Protein AF-A0A1I4E031-F1 (afdb_monomer_lite)

Foldseek 3Di:
DDDDPDDPPDPDDDPLPVLLVLLLVLLVVLLVLLVVLVVQCVVCVVVVNVVSVVVSLVSLQVSLVSLVVSLVSLVVSLVVLVVLLVVQPDPVLNVLLVVLSVLSVVLSVLSNVLSVLSNCVSVCSVVCSPPVVCVVVSVVSSVSSVCSSVVSSVSSVSSSVSSVVSVVVVVVVVVD

Radius of gyration: 21.66 Å; chains: 1; bounding box: 50×44×71 Å

pLDDT: mean 75.37, std 11.76, range [40.78, 87.25]

Structure (mmCIF, N/CA/C/O backbone):
data_AF-A0A1I4E031-F1
#
_entry.id   AF-A0A1I4E031-F1
#
loop_
_atom_site.group_PDB
_atom_site.id
_atom_site.type_symbol
_atom_site.label_atom_id
_atom_site.label_alt_id
_atom_site.label_comp_id
_atom_site.label_asym_id
_atom_site.label_entity_id
_atom_site.label_seq_id
_atom_site.pdbx_PDB_ins_code
_atom_site.Cartn_x
_atom_site.Cartn_y
_atom_site.Cartn_z
_atom_site.occupancy
_atom_site.B_iso_or_equiv
_atom_site.auth_seq_id
_atom_site.auth_comp_id
_atom_site.auth_asym_id
_atom_site.auth_atom_id
_atom_site.pdbx_PDB_model_num
ATOM 1 N N . MET A 1 1 ? -9.133 31.282 46.024 1.00 43.38 1 MET A N 1
ATOM 2 C CA . MET A 1 1 ? -9.337 30.867 44.621 1.00 43.38 1 MET A CA 1
ATOM 3 C C . MET A 1 1 ? -8.136 30.038 44.217 1.00 43.38 1 MET A C 1
ATOM 5 O O . MET A 1 1 ? -7.091 30.595 43.919 1.00 43.38 1 MET A O 1
ATOM 9 N N . THR A 1 2 ? -8.243 28.721 44.337 1.00 43.00 2 THR A N 1
ATOM 10 C CA . THR A 1 2 ? -7.213 27.786 43.881 1.00 43.00 2 THR A CA 1
ATOM 11 C C . THR A 1 2 ? -7.369 27.574 42.372 1.00 43.00 2 THR A C 1
ATOM 13 O O . THR A 1 2 ? -8.500 27.399 41.908 1.00 43.00 2 THR A O 1
ATOM 16 N N . PRO A 1 3 ? -6.280 27.638 41.589 1.00 48.22 3 PRO A N 1
ATOM 17 C CA . PRO A 1 3 ? -6.323 27.311 40.172 1.00 48.22 3 PRO A CA 1
ATOM 18 C C . PRO A 1 3 ? -6.730 25.844 40.015 1.00 48.22 3 PRO A C 1
ATOM 20 O O . PRO A 1 3 ? -6.225 24.960 40.702 1.00 48.22 3 PRO A O 1
ATOM 23 N N . ARG A 1 4 ? -7.718 25.616 39.153 1.00 50.03 4 ARG A N 1
ATOM 24 C CA . ARG A 1 4 ? -8.258 24.299 38.829 1.00 50.03 4 ARG A CA 1
ATOM 25 C C . ARG A 1 4 ? -7.220 23.574 37.975 1.00 50.03 4 ARG A C 1
ATOM 27 O O . ARG A 1 4 ? -6.926 24.041 36.876 1.00 50.03 4 ARG A O 1
ATOM 34 N N . ASP A 1 5 ? -6.673 22.477 38.490 1.00 45.97 5 ASP A N 1
ATOM 35 C CA . ASP A 1 5 ? -5.803 21.585 37.724 1.00 45.97 5 ASP A CA 1
ATOM 36 C C . ASP A 1 5 ? -6.490 21.158 36.414 1.00 45.97 5 ASP A C 1
ATOM 38 O O . ASP A 1 5 ? -7.692 20.850 36.416 1.00 45.97 5 ASP A O 1
ATOM 42 N N . PRO A 1 6 ? -5.765 21.135 35.282 1.00 49.66 6 PRO A N 1
ATOM 43 C CA . PRO A 1 6 ? -6.278 20.572 34.048 1.00 49.66 6 PRO A CA 1
ATOM 44 C C . PRO A 1 6 ? -6.501 19.069 34.242 1.00 49.66 6 PRO A C 1
ATOM 46 O O . PRO A 1 6 ? -5.617 18.324 34.656 1.00 49.66 6 PRO A O 1
ATOM 49 N N . ASN A 1 7 ? -7.726 18.647 33.954 1.00 44.84 7 ASN A N 1
ATOM 50 C CA . ASN A 1 7 ? -8.212 17.277 34.030 1.00 44.84 7 ASN A CA 1
ATOM 51 C C . ASN A 1 7 ? -7.221 16.288 33.356 1.00 44.84 7 ASN A C 1
ATOM 53 O O . ASN A 1 7 ? -7.043 16.370 32.140 1.00 44.84 7 ASN A O 1
ATOM 57 N N . PRO A 1 8 ? -6.599 15.334 34.077 1.00 42.81 8 PRO A N 1
ATOM 58 C CA . PRO A 1 8 ? -5.597 14.415 33.517 1.00 42.81 8 PRO A CA 1
ATOM 59 C C . PRO A 1 8 ? -6.197 13.262 32.680 1.00 42.81 8 PRO A C 1
ATOM 61 O O . PRO A 1 8 ? -5.515 12.282 32.392 1.00 42.81 8 PRO A O 1
ATOM 64 N N . GLY A 1 9 ? -7.477 13.345 32.301 1.00 40.78 9 GLY A N 1
ATOM 65 C CA . GLY A 1 9 ? -8.246 12.225 31.743 1.00 40.78 9 GLY A CA 1
ATOM 66 C C . GLY A 1 9 ? -8.438 12.201 30.224 1.00 40.78 9 GLY A C 1
ATOM 67 O O . GLY A 1 9 ? -8.886 11.184 29.699 1.00 40.78 9 GLY A O 1
ATOM 68 N N . THR A 1 10 ? -8.120 13.263 29.482 1.00 45.84 10 THR A N 1
ATOM 69 C CA . THR A 1 10 ? -8.279 13.242 28.019 1.00 45.84 10 THR A CA 1
ATOM 70 C C . THR A 1 10 ? -7.000 12.732 27.375 1.00 45.84 10 THR A C 1
ATOM 72 O O . THR A 1 10 ? -6.118 13.509 27.007 1.00 45.84 10 THR A O 1
ATOM 75 N N . THR A 1 11 ? -6.890 11.409 27.239 1.00 52.00 11 THR A N 1
ATOM 76 C CA . THR A 1 11 ? -6.006 10.853 26.207 1.00 52.00 11 THR A CA 1
ATOM 77 C C . THR A 1 11 ? -6.397 11.511 24.879 1.00 52.00 11 THR A C 1
ATOM 79 O O . THR A 1 11 ? -7.593 11.585 24.596 1.00 52.00 11 THR A O 1
ATOM 82 N N . PRO A 1 12 ? -5.450 12.076 24.107 1.00 54.84 12 PRO A N 1
ATOM 83 C CA . PRO A 1 12 ? -5.795 12.741 22.859 1.00 54.84 12 PRO A CA 1
ATOM 84 C C . PRO A 1 12 ? -6.553 11.750 21.976 1.00 54.84 12 PRO A C 1
ATOM 86 O O . PRO A 1 12 ? -6.061 10.644 21.732 1.00 54.84 12 PRO A O 1
ATOM 89 N N . ASP A 1 13 ? -7.761 12.133 21.558 1.00 68.94 13 ASP A N 1
ATOM 90 C CA . ASP A 1 13 ? -8.588 11.326 20.668 1.00 68.94 13 ASP A CA 1
ATOM 91 C C . ASP A 1 13 ? -7.765 11.020 19.414 1.00 68.94 13 ASP A C 1
ATOM 93 O O . ASP A 1 13 ? -7.338 11.916 18.682 1.00 68.94 13 ASP A O 1
ATOM 97 N N . PHE A 1 14 ? -7.443 9.744 19.216 1.00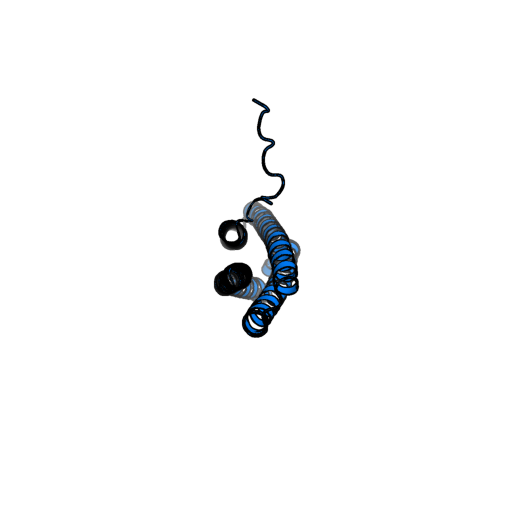 76.06 14 PHE A N 1
ATOM 98 C CA . PHE A 1 14 ? -6.621 9.321 18.094 1.00 76.06 14 PHE A CA 1
ATOM 99 C C . PHE A 1 14 ? -7.422 9.508 16.802 1.00 76.06 14 PHE A C 1
ATOM 101 O O . PHE A 1 14 ? -8.461 8.872 16.622 1.00 76.06 14 PHE A O 1
ATOM 108 N N . ASP A 1 15 ? -6.942 10.352 15.885 1.00 84.44 15 ASP A N 1
ATOM 109 C CA . ASP A 1 15 ? -7.614 10.576 14.602 1.00 84.44 15 ASP A CA 1
ATOM 110 C C . ASP A 1 15 ? -7.376 9.393 13.647 1.00 84.44 15 ASP A C 1
ATOM 112 O O . ASP A 1 15 ? -6.430 9.335 12.847 1.00 84.44 15 ASP A O 1
ATOM 116 N N . TRP A 1 16 ? -8.275 8.415 13.748 1.00 81.56 16 TRP A N 1
ATOM 117 C CA . TRP A 1 16 ? -8.321 7.223 12.905 1.00 81.56 16 TRP A CA 1
ATOM 118 C C . TRP A 1 16 ? -8.458 7.561 11.418 1.00 81.56 16 TRP A C 1
ATOM 120 O O . TRP A 1 16 ? -7.886 6.872 10.570 1.00 81.56 16 TRP A O 1
ATOM 130 N N . SER A 1 17 ? -9.197 8.625 11.098 1.00 83.81 17 SER A N 1
ATOM 131 C CA . SER A 1 17 ? -9.489 9.018 9.722 1.00 83.81 17 SER A CA 1
ATOM 132 C C . SER A 1 17 ? -8.265 9.633 9.045 1.00 83.81 17 SER A C 1
ATOM 134 O O . SER A 1 17 ? -7.925 9.248 7.923 1.00 83.81 17 SER A O 1
ATOM 136 N N . ALA A 1 18 ? -7.548 10.515 9.747 1.00 84.75 18 ALA A N 1
ATOM 137 C CA . ALA A 1 18 ? -6.295 11.084 9.271 1.00 84.75 18 ALA A CA 1
ATOM 138 C C . ALA A 1 18 ? -5.226 10.000 9.107 1.00 84.75 18 ALA A C 1
ATOM 140 O O . ALA A 1 18 ? -4.543 9.959 8.085 1.00 84.75 18 ALA A O 1
ATOM 141 N N . SER A 1 19 ? -5.140 9.066 10.058 1.00 83.69 19 SER A N 1
ATOM 142 C CA . SER A 1 19 ? -4.182 7.957 10.004 1.00 83.69 19 SER A CA 1
ATOM 143 C C . SER A 1 19 ? -4.428 7.032 8.805 1.00 83.69 19 SER A C 1
ATOM 145 O O . SER A 1 19 ? -3.485 6.675 8.098 1.00 83.69 19 SER A O 1
ATOM 147 N N . ALA A 1 20 ? -5.689 6.693 8.513 1.00 82.44 20 ALA A N 1
ATOM 148 C CA . ALA A 1 20 ? -6.041 5.912 7.326 1.00 82.44 20 ALA A CA 1
ATOM 149 C C . ALA A 1 20 ? -5.703 6.659 6.025 1.00 82.44 20 ALA A C 1
ATOM 151 O O . ALA A 1 20 ? -5.109 6.071 5.123 1.00 82.44 20 ALA A O 1
ATOM 152 N N . ARG A 1 21 ? -5.988 7.968 5.945 1.00 84.75 21 ARG A N 1
ATOM 153 C CA . ARG A 1 21 ? -5.630 8.802 4.781 1.00 84.75 21 ARG A CA 1
ATOM 154 C C . ARG A 1 21 ? -4.122 8.908 4.573 1.00 84.75 21 ARG A C 1
ATOM 156 O O . ARG A 1 21 ? -3.675 8.910 3.431 1.00 84.75 21 ARG A O 1
ATOM 163 N N . MET A 1 22 ? -3.331 8.977 5.645 1.00 83.62 22 MET A N 1
ATOM 164 C CA . MET A 1 22 ? -1.867 8.975 5.545 1.00 83.62 22 MET A CA 1
ATOM 165 C C . MET A 1 22 ? -1.340 7.658 4.964 1.00 83.62 22 MET A C 1
ATOM 167 O O . MET A 1 22 ? -0.440 7.683 4.125 1.00 83.62 22 MET A O 1
ATOM 171 N N . VAL A 1 23 ? -1.914 6.517 5.364 1.00 82.62 23 VAL A N 1
ATOM 172 C CA . VAL A 1 23 ? -1.581 5.207 4.780 1.00 82.62 23 VAL A CA 1
ATOM 173 C C . VAL A 1 23 ? -2.001 5.151 3.309 1.00 82.62 23 VAL A C 1
ATOM 175 O O . VAL A 1 23 ? -1.173 4.814 2.466 1.00 82.62 23 VAL A O 1
ATOM 178 N N . GLU A 1 24 ? -3.244 5.531 2.984 1.00 85.19 24 GLU A N 1
ATOM 179 C CA . GLU A 1 24 ? -3.757 5.578 1.603 1.00 85.19 24 GLU A CA 1
ATOM 180 C C . GLU A 1 24 ? -2.867 6.455 0.705 1.00 85.19 24 GLU A C 1
ATOM 182 O O . GLU A 1 24 ? -2.435 6.016 -0.360 1.00 85.19 24 GLU A O 1
ATOM 187 N N . GLY A 1 25 ? -2.532 7.665 1.161 1.00 83.50 25 GLY A N 1
ATOM 188 C CA . GLY A 1 25 ? -1.666 8.594 0.437 1.00 83.50 25 GLY A CA 1
ATOM 189 C C . GLY A 1 25 ? -0.245 8.063 0.253 1.00 83.50 25 GLY A C 1
ATOM 190 O O . GLY A 1 25 ? 0.328 8.222 -0.820 1.00 83.50 25 GLY A O 1
ATOM 191 N N . GLY A 1 26 ? 0.309 7.380 1.260 1.00 82.31 26 GLY A N 1
ATOM 192 C CA . GLY A 1 26 ? 1.624 6.744 1.170 1.00 82.31 26 GLY A CA 1
ATOM 193 C C . GLY A 1 26 ? 1.672 5.614 0.140 1.00 82.31 26 GLY A C 1
ATOM 194 O O . GLY A 1 26 ? 2.590 5.576 -0.679 1.00 82.31 26 GLY A O 1
ATOM 195 N N . VAL A 1 27 ? 0.665 4.732 0.137 1.00 82.19 27 VAL A N 1
ATOM 196 C CA . VAL A 1 27 ? 0.559 3.633 -0.841 1.00 82.19 27 VAL A CA 1
ATOM 197 C C . VAL A 1 27 ? 0.338 4.179 -2.256 1.00 82.19 27 VAL A C 1
ATOM 199 O O . VAL A 1 27 ? 0.961 3.705 -3.204 1.00 82.19 27 VAL A O 1
ATOM 202 N N . LEU A 1 28 ? -0.495 5.213 -2.412 1.00 87.19 28 LEU A N 1
ATOM 203 C CA . LEU A 1 28 ? -0.746 5.843 -3.709 1.00 87.19 28 LEU A CA 1
ATOM 204 C C . LEU A 1 28 ? 0.492 6.573 -4.247 1.00 87.19 28 LEU A C 1
ATOM 206 O O . LEU A 1 28 ? 0.807 6.446 -5.429 1.00 87.19 28 LEU A O 1
ATOM 210 N N . ALA A 1 29 ? 1.227 7.282 -3.387 1.00 85.00 29 ALA A N 1
ATOM 211 C CA . ALA A 1 29 ? 2.490 7.914 -3.756 1.00 85.00 29 ALA A CA 1
ATOM 212 C C . ALA A 1 29 ? 3.537 6.872 -4.176 1.00 85.00 29 ALA A C 1
ATOM 214 O O . ALA A 1 29 ? 4.169 7.034 -5.216 1.00 85.00 29 ALA A O 1
ATOM 215 N N . GLY A 1 30 ? 3.681 5.777 -3.420 1.00 82.12 30 GLY A N 1
ATOM 216 C CA . GLY A 1 30 ? 4.572 4.670 -3.782 1.00 82.12 30 GLY A CA 1
ATOM 217 C C . GLY A 1 30 ? 4.222 4.066 -5.144 1.00 82.12 30 GLY A C 1
ATOM 218 O O . GLY A 1 30 ? 5.093 3.912 -5.998 1.00 82.12 30 GLY A O 1
ATOM 219 N N . PHE A 1 31 ? 2.935 3.811 -5.391 1.00 84.69 31 PHE A N 1
ATOM 220 C CA . PHE A 1 31 ? 2.454 3.301 -6.675 1.00 84.69 31 PHE A CA 1
ATOM 221 C C . PHE A 1 31 ? 2.697 4.275 -7.840 1.00 84.69 31 PHE A C 1
ATOM 223 O O . PHE A 1 31 ? 3.149 3.859 -8.906 1.00 84.69 31 PHE A O 1
ATOM 230 N N . ALA A 1 32 ? 2.456 5.574 -7.640 1.00 86.81 32 ALA A N 1
ATOM 231 C CA . ALA A 1 32 ? 2.707 6.597 -8.654 1.00 86.81 32 ALA A CA 1
ATOM 232 C C . ALA A 1 32 ? 4.199 6.706 -9.009 1.00 86.81 32 ALA A C 1
ATOM 234 O O . ALA A 1 32 ? 4.550 6.789 -10.187 1.00 86.81 32 ALA A O 1
ATOM 235 N N . VAL A 1 33 ? 5.083 6.650 -8.007 1.00 87.25 33 VAL A N 1
ATOM 236 C CA . VAL A 1 33 ? 6.538 6.645 -8.224 1.00 87.25 33 VAL A CA 1
ATOM 237 C C . VAL A 1 33 ? 6.973 5.377 -8.961 1.00 87.25 33 VAL A C 1
ATOM 239 O O . VAL A 1 33 ? 7.808 5.467 -9.858 1.00 87.25 33 VAL A O 1
ATO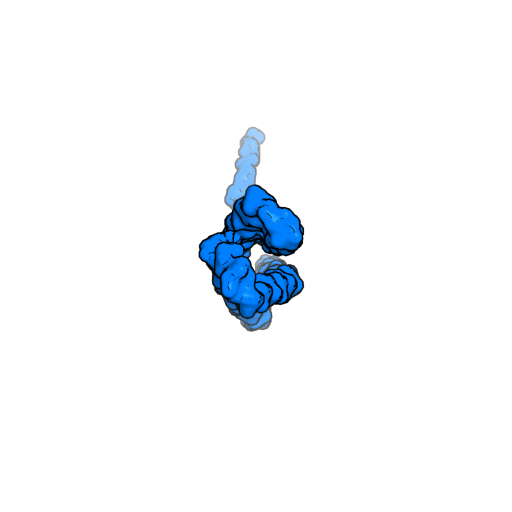M 242 N N . LEU A 1 34 ? 6.385 4.214 -8.657 1.00 83.44 34 LEU A N 1
ATOM 243 C CA . LEU A 1 34 ? 6.677 2.979 -9.391 1.00 83.44 34 LEU A CA 1
ATOM 244 C C . LEU A 1 34 ? 6.255 3.075 -10.863 1.00 83.44 34 LEU A C 1
ATOM 246 O O . LEU A 1 34 ? 7.030 2.705 -11.743 1.00 83.44 34 LEU A O 1
ATOM 250 N N . LEU A 1 35 ? 5.050 3.583 -11.141 1.00 85.62 35 LEU A N 1
ATOM 251 C CA . LEU A 1 35 ? 4.578 3.805 -12.511 1.00 85.62 35 LEU A CA 1
ATOM 252 C C . LEU A 1 35 ? 5.532 4.714 -13.289 1.00 85.62 35 LEU A C 1
ATOM 254 O O . LEU A 1 35 ? 5.897 4.399 -14.422 1.00 85.62 35 LEU A O 1
ATOM 258 N N . LEU A 1 36 ? 5.971 5.810 -12.664 1.00 85.62 36 LEU A N 1
ATOM 259 C CA . LEU A 1 36 ? 6.944 6.719 -13.258 1.00 85.62 36 LEU A CA 1
ATOM 260 C C . LEU A 1 36 ? 8.284 6.015 -13.511 1.00 85.62 36 LEU A C 1
ATOM 262 O O . LEU A 1 36 ? 8.826 6.125 -14.606 1.00 85.62 36 LEU A O 1
ATOM 266 N N . ALA A 1 37 ? 8.797 5.259 -12.538 1.00 82.94 37 ALA A N 1
ATOM 267 C CA . ALA A 1 37 ? 10.043 4.511 -12.675 1.00 82.94 37 ALA A CA 1
ATOM 268 C C . ALA A 1 37 ? 9.985 3.517 -13.846 1.00 82.94 37 ALA A C 1
ATOM 270 O O . ALA A 1 37 ? 10.904 3.472 -14.658 1.00 82.94 37 ALA A O 1
ATOM 271 N N . ILE A 1 38 ? 8.884 2.778 -13.993 1.00 81.00 38 ILE A N 1
ATOM 272 C CA . ILE A 1 38 ? 8.698 1.830 -15.100 1.00 81.00 38 ILE A CA 1
ATOM 273 C C . ILE A 1 38 ? 8.609 2.561 -16.446 1.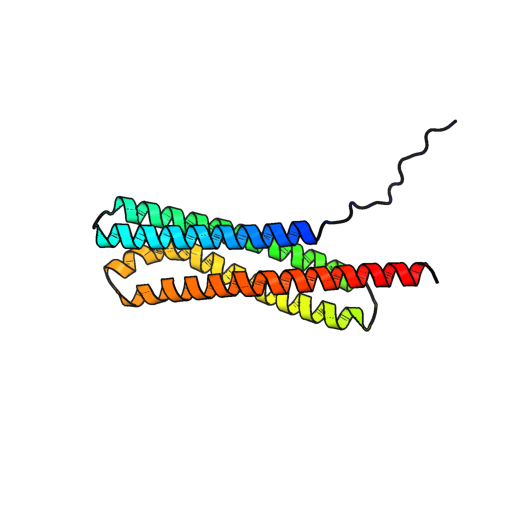00 81.00 38 ILE A C 1
ATOM 275 O O . ILE A 1 38 ? 9.249 2.138 -17.406 1.00 81.00 38 ILE A O 1
ATOM 279 N N . ALA A 1 39 ? 7.880 3.678 -16.529 1.00 83.88 39 ALA A N 1
ATOM 280 C CA . ALA A 1 39 ? 7.810 4.477 -17.754 1.00 83.88 39 ALA A CA 1
ATOM 281 C C . ALA A 1 39 ? 9.197 4.993 -18.177 1.00 83.88 39 ALA A C 1
ATOM 283 O O . ALA A 1 39 ? 9.574 4.895 -19.346 1.00 83.88 39 ALA A O 1
ATOM 284 N N . VAL A 1 40 ? 9.987 5.477 -17.213 1.00 83.31 40 VAL A N 1
ATOM 285 C CA . VAL A 1 40 ? 11.372 5.914 -17.431 1.00 83.31 40 VAL A CA 1
ATOM 286 C C . VAL A 1 40 ? 12.252 4.742 -17.879 1.00 83.31 40 VAL A C 1
ATOM 288 O O . VAL A 1 40 ? 13.033 4.901 -18.813 1.00 83.31 40 VAL A O 1
ATOM 291 N N . ALA A 1 41 ? 12.092 3.554 -17.291 1.00 77.31 41 ALA A N 1
ATOM 292 C CA . ALA A 1 41 ? 12.825 2.354 -17.698 1.00 77.31 41 ALA A CA 1
ATOM 293 C C . ALA A 1 41 ? 12.550 1.971 -19.160 1.00 77.31 41 ALA A C 1
ATOM 295 O O . ALA A 1 41 ? 13.485 1.729 -19.919 1.00 77.31 41 ALA A O 1
ATOM 296 N N . VAL A 1 42 ? 11.278 1.971 -19.578 1.00 79.44 42 VAL A N 1
ATOM 297 C CA . VAL A 1 42 ? 10.870 1.670 -20.962 1.00 79.44 42 VAL A CA 1
ATOM 298 C C . VAL A 1 42 ? 11.465 2.682 -21.942 1.00 79.44 42 VAL A C 1
ATOM 300 O O . VAL A 1 42 ? 11.977 2.287 -22.992 1.00 79.44 42 VAL A O 1
ATOM 303 N N . LEU A 1 43 ? 11.454 3.973 -21.594 1.00 81.56 43 LEU A N 1
ATOM 304 C CA . LEU A 1 43 ? 12.088 5.022 -22.398 1.00 81.56 43 LEU A CA 1
ATOM 305 C C . LEU A 1 43 ? 13.609 4.836 -22.483 1.00 81.56 43 LEU A C 1
ATOM 307 O O . LEU A 1 43 ? 14.178 4.954 -23.567 1.00 81.56 43 LEU A O 1
ATOM 311 N N . GLY A 1 44 ? 14.263 4.505 -21.366 1.00 78.31 44 GLY A N 1
ATOM 312 C CA . GLY A 1 44 ? 15.703 4.246 -21.311 1.00 78.31 44 GLY A CA 1
ATOM 313 C C . GLY A 1 44 ? 16.125 3.048 -22.161 1.00 78.31 44 GLY A C 1
ATOM 314 O O . GLY A 1 44 ? 17.094 3.147 -22.911 1.00 78.31 44 GLY A O 1
ATOM 315 N N . ILE A 1 45 ? 15.361 1.953 -22.108 1.00 76.44 45 ILE A N 1
ATOM 316 C CA . ILE A 1 45 ? 15.592 0.750 -22.921 1.00 76.44 45 ILE A CA 1
ATOM 317 C C . ILE A 1 45 ? 15.368 1.055 -24.408 1.00 76.44 45 ILE A C 1
ATOM 319 O O . ILE A 1 45 ? 16.225 0.738 -25.230 1.00 76.44 45 ILE A O 1
ATOM 323 N N . SER A 1 46 ? 14.267 1.731 -24.757 1.00 78.88 46 SER A N 1
ATOM 324 C CA . SER A 1 46 ? 13.941 2.077 -26.152 1.00 78.88 46 SER A CA 1
ATOM 325 C C . SER A 1 46 ? 14.957 3.043 -26.773 1.00 78.88 46 SER A C 1
ATOM 327 O O . SER A 1 46 ? 15.227 2.977 -27.967 1.00 78.88 46 SER A O 1
ATOM 329 N N . GLY A 1 47 ? 15.528 3.937 -25.960 1.00 79.12 47 GLY A N 1
ATOM 330 C CA . GLY A 1 47 ? 16.557 4.893 -26.369 1.00 79.12 47 GLY A CA 1
ATOM 331 C C . GLY A 1 47 ? 17.996 4.405 -26.183 1.00 79.12 47 GLY A C 1
ATOM 332 O O . GLY A 1 47 ? 18.918 5.190 -26.398 1.00 79.12 47 GLY A O 1
ATOM 333 N N . THR A 1 48 ? 18.222 3.155 -25.755 1.00 75.00 48 THR A N 1
ATOM 334 C CA . THR A 1 48 ? 19.553 2.589 -25.425 1.00 75.00 48 THR A CA 1
ATOM 335 C C . THR A 1 48 ? 20.385 3.438 -24.447 1.00 75.00 48 THR A C 1
ATOM 337 O O . THR A 1 48 ? 21.614 3.397 -24.449 1.00 75.00 48 THR A O 1
ATOM 340 N N . ASN A 1 49 ? 19.728 4.226 -23.591 1.00 80.94 49 ASN A N 1
ATOM 341 C CA . ASN A 1 49 ? 20.386 5.142 -22.664 1.00 80.94 49 ASN A CA 1
ATOM 342 C C . ASN A 1 49 ? 20.443 4.540 -21.254 1.00 80.94 49 ASN A C 1
ATOM 344 O O . ASN A 1 49 ? 19.467 4.570 -20.500 1.00 80.94 49 ASN A O 1
ATOM 348 N N . LEU A 1 50 ? 21.617 4.023 -20.890 1.00 75.44 50 LEU A N 1
ATOM 349 C CA . LEU A 1 50 ? 21.856 3.343 -19.614 1.00 75.44 50 LEU A CA 1
ATOM 350 C C . LEU A 1 50 ? 21.672 4.256 -18.390 1.00 75.44 50 LEU A C 1
ATOM 352 O O . LEU A 1 50 ? 21.168 3.789 -17.372 1.00 75.44 50 LEU A O 1
ATOM 356 N N . ASN A 1 51 ? 21.968 5.558 -18.496 1.00 81.56 51 ASN A N 1
ATOM 357 C CA . ASN A 1 51 ? 21.782 6.503 -17.384 1.00 81.56 51 ASN A CA 1
ATOM 358 C C . ASN A 1 51 ? 20.299 6.651 -17.006 1.00 81.56 51 ASN A C 1
ATOM 360 O O . ASN A 1 51 ? 19.955 6.823 -15.838 1.00 81.56 51 ASN A O 1
ATOM 364 N N . VAL A 1 52 ? 19.402 6.561 -17.992 1.00 79.56 52 VAL A N 1
ATOM 365 C CA . VAL A 1 52 ? 17.948 6.628 -17.774 1.00 79.56 52 VAL A CA 1
ATOM 366 C C . VAL A 1 52 ? 17.444 5.345 -17.108 1.00 79.56 52 VAL A C 1
ATOM 368 O O . VAL A 1 52 ? 16.604 5.396 -16.208 1.00 79.56 52 VAL A O 1
ATOM 371 N N . VAL A 1 53 ? 18.002 4.193 -17.488 1.00 77.38 53 VAL A N 1
ATOM 372 C CA . VAL A 1 53 ? 17.718 2.913 -16.822 1.00 77.38 53 VAL A CA 1
ATOM 373 C C . VAL A 1 53 ? 18.221 2.939 -15.375 1.00 77.38 53 VAL A C 1
ATOM 375 O O . VAL A 1 53 ? 17.514 2.505 -14.469 1.00 77.38 53 VAL A O 1
ATOM 378 N N . GLU A 1 54 ? 19.389 3.516 -15.107 1.00 80.31 54 GLU A N 1
ATOM 379 C CA . GLU A 1 54 ? 19.891 3.665 -13.740 1.00 80.31 54 GLU A CA 1
ATOM 380 C C . GLU A 1 54 ? 19.004 4.591 -12.894 1.00 80.31 54 GLU A C 1
ATOM 382 O O . GLU A 1 54 ? 18.635 4.239 -11.772 1.00 80.31 54 GLU A O 1
ATOM 387 N N . LEU A 1 55 ? 18.548 5.716 -13.457 1.00 82.50 55 LEU A N 1
ATOM 388 C CA . LEU A 1 55 ? 17.578 6.601 -12.804 1.00 82.50 55 LEU A CA 1
ATOM 389 C C . LEU A 1 55 ? 16.275 5.862 -12.451 1.00 82.50 55 LEU A C 1
ATOM 391 O O . LEU A 1 55 ? 15.711 6.058 -11.373 1.00 82.50 55 LEU A O 1
ATOM 395 N N . SER A 1 56 ? 15.813 4.970 -13.330 1.00 81.06 56 SER A N 1
ATOM 396 C CA . SER A 1 56 ? 14.616 4.167 -13.077 1.00 81.06 56 SER A CA 1
ATOM 397 C C . SER A 1 56 ? 14.783 3.175 -11.920 1.00 81.06 56 SER A C 1
ATOM 399 O O . SER A 1 56 ? 13.840 2.986 -11.149 1.00 81.06 56 SER A O 1
ATOM 401 N N . LYS A 1 57 ? 15.987 2.617 -11.713 1.00 82.25 57 LYS A N 1
ATOM 402 C CA . LYS A 1 57 ? 16.291 1.771 -10.546 1.00 82.25 57 LYS A CA 1
ATOM 403 C C . LYS A 1 57 ? 16.158 2.564 -9.249 1.00 82.25 57 LYS A C 1
ATOM 405 O O . LYS A 1 57 ? 15.502 2.103 -8.317 1.00 82.25 57 LYS A O 1
ATOM 410 N N . TRP A 1 58 ? 16.705 3.781 -9.204 1.00 82.94 58 TRP A N 1
ATOM 411 C CA . TRP A 1 58 ? 16.549 4.684 -8.056 1.00 82.94 58 TRP A CA 1
ATOM 412 C C . TRP A 1 58 ? 15.084 5.057 -7.804 1.00 82.94 58 TRP A C 1
ATOM 414 O O . TRP A 1 58 ? 14.636 5.083 -6.653 1.00 82.94 58 TRP A O 1
ATOM 424 N N . GLY A 1 59 ? 14.310 5.272 -8.871 1.00 83.06 59 GLY A N 1
ATOM 425 C CA . GLY A 1 59 ? 12.863 5.465 -8.785 1.00 83.06 59 GLY A CA 1
ATOM 426 C C . GLY A 1 59 ? 12.147 4.265 -8.155 1.00 83.06 59 GLY A C 1
ATOM 427 O O . GLY A 1 59 ? 11.364 4.435 -7.221 1.00 83.06 59 GLY A O 1
ATOM 428 N N . ALA A 1 60 ? 12.465 3.045 -8.594 1.00 82.56 60 ALA A N 1
ATOM 429 C CA . ALA A 1 60 ? 11.891 1.815 -8.048 1.00 82.56 60 ALA A CA 1
ATOM 430 C C . ALA A 1 60 ? 12.271 1.585 -6.571 1.00 82.56 60 ALA A C 1
ATOM 432 O O . ALA A 1 60 ? 11.405 1.234 -5.769 1.00 82.56 60 ALA A O 1
ATOM 433 N N . ILE A 1 61 ? 13.521 1.868 -6.177 1.00 84.19 61 ILE A N 1
ATOM 434 C CA . ILE A 1 61 ? 13.955 1.830 -4.765 1.00 84.19 61 ILE A CA 1
ATOM 435 C C . ILE A 1 61 ? 13.124 2.807 -3.928 1.00 84.19 61 ILE A C 1
ATOM 437 O O . ILE A 1 61 ? 12.622 2.449 -2.861 1.00 84.19 61 ILE A O 1
ATOM 441 N N . THR A 1 62 ? 12.941 4.031 -4.424 1.00 85.69 62 THR A N 1
ATOM 442 C CA . THR A 1 62 ? 12.172 5.073 -3.732 1.00 85.69 62 THR A CA 1
ATOM 443 C C . THR A 1 62 ? 10.706 4.661 -3.560 1.00 85.69 62 THR A C 1
ATOM 445 O O . THR A 1 62 ? 10.141 4.820 -2.476 1.00 85.69 62 THR A O 1
ATOM 448 N N . ALA A 1 63 ? 10.102 4.063 -4.592 1.00 83.69 63 ALA A N 1
ATOM 449 C CA . ALA A 1 63 ? 8.761 3.488 -4.516 1.00 83.69 63 ALA A CA 1
ATOM 450 C C . ALA A 1 63 ? 8.673 2.361 -3.473 1.00 83.69 63 ALA A C 1
ATOM 452 O O . ALA A 1 63 ? 7.765 2.361 -2.640 1.00 83.69 63 ALA A O 1
ATOM 453 N N . GLY A 1 64 ? 9.647 1.444 -3.459 1.00 82.19 64 GLY A N 1
ATOM 454 C CA . GLY A 1 64 ? 9.735 0.372 -2.466 1.00 82.19 64 GLY A CA 1
ATOM 455 C C . GLY A 1 64 ? 9.845 0.902 -1.033 1.00 82.19 64 GLY A C 1
ATOM 456 O O . GLY A 1 64 ? 9.133 0.435 -0.143 1.00 82.19 64 GLY A O 1
ATOM 457 N N . MET A 1 65 ? 10.656 1.939 -0.803 1.00 86.06 65 MET A N 1
ATOM 458 C CA . MET A 1 65 ? 10.772 2.598 0.505 1.00 86.06 65 MET A CA 1
ATOM 459 C C . MET A 1 65 ? 9.458 3.248 0.958 1.00 86.06 65 MET A C 1
ATOM 461 O O . MET A 1 65 ? 9.064 3.099 2.119 1.00 86.06 65 MET A O 1
ATOM 465 N N . LEU A 1 66 ? 8.754 3.936 0.054 1.00 85.06 66 LEU A N 1
ATOM 466 C CA . LEU A 1 66 ? 7.426 4.500 0.325 1.00 85.06 66 LEU A CA 1
ATOM 467 C C . LEU A 1 66 ? 6.424 3.403 0.705 1.00 85.06 66 LEU A C 1
ATOM 469 O O . LEU A 1 66 ? 5.690 3.553 1.685 1.00 85.06 66 LEU A O 1
ATOM 473 N N . GLN A 1 67 ? 6.451 2.275 -0.007 1.00 84.00 67 GLN A N 1
ATOM 474 C CA . GLN A 1 67 ? 5.579 1.133 0.255 1.00 84.00 67 GLN A CA 1
ATOM 475 C C . GLN A 1 67 ? 5.879 0.467 1.607 1.00 84.00 67 GLN A C 1
ATOM 477 O O . GLN A 1 67 ? 4.951 0.112 2.340 1.00 84.00 67 GLN A O 1
ATOM 482 N N . ILE A 1 68 ? 7.155 0.350 1.990 1.00 84.94 68 ILE A N 1
ATOM 483 C CA . ILE A 1 68 ? 7.563 -0.144 3.315 1.00 84.94 68 ILE A CA 1
ATOM 484 C C . ILE A 1 68 ? 7.079 0.807 4.408 1.00 84.94 68 ILE A C 1
ATOM 486 O O . ILE A 1 68 ? 6.455 0.366 5.374 1.00 84.94 68 ILE A O 1
ATOM 490 N N . ARG A 1 69 ? 7.295 2.119 4.250 1.00 86.44 69 ARG A N 1
ATOM 491 C CA . ARG A 1 69 ? 6.816 3.122 5.214 1.00 86.44 69 ARG A CA 1
ATOM 492 C C . ARG A 1 69 ? 5.300 3.034 5.395 1.00 86.44 69 ARG A C 1
ATOM 494 O O . ARG A 1 69 ? 4.818 3.032 6.527 1.00 86.44 69 ARG A O 1
ATOM 501 N N . ALA A 1 70 ? 4.554 2.926 4.299 1.00 81.56 70 ALA A N 1
ATOM 502 C CA . ALA A 1 70 ? 3.107 2.767 4.344 1.00 81.56 70 ALA A CA 1
ATOM 503 C C . ALA A 1 70 ? 2.688 1.450 5.024 1.00 81.56 70 ALA A C 1
ATOM 505 O O . ALA A 1 70 ? 1.753 1.446 5.824 1.00 81.56 70 ALA A O 1
ATOM 506 N N . SER A 1 71 ? 3.418 0.356 4.787 1.00 84.94 71 SER A N 1
ATOM 507 C CA . SER A 1 71 ? 3.180 -0.947 5.428 1.00 84.94 71 SER A CA 1
ATOM 508 C C . SER A 1 71 ? 3.409 -0.900 6.940 1.00 84.94 71 SER A C 1
ATOM 510 O O . SER A 1 71 ? 2.616 -1.457 7.703 1.00 84.94 71 SER A O 1
ATOM 512 N N . VAL A 1 72 ? 4.441 -0.187 7.401 1.00 87.00 72 VAL A N 1
ATOM 513 C CA . VAL A 1 72 ? 4.691 0.047 8.833 1.00 87.00 72 VAL A CA 1
ATOM 514 C C . VAL A 1 72 ? 3.538 0.834 9.458 1.00 87.00 72 VAL A C 1
ATOM 516 O O . VAL A 1 72 ? 2.974 0.394 10.459 1.00 87.00 72 VAL A O 1
ATOM 519 N N . LEU A 1 73 ? 3.124 1.947 8.842 1.00 85.06 73 LEU A N 1
ATOM 520 C CA . LEU A 1 73 ? 1.997 2.754 9.329 1.00 85.06 73 LEU A CA 1
ATOM 521 C C . LEU A 1 73 ? 0.691 1.947 9.377 1.00 85.06 73 LEU A C 1
ATOM 523 O O . LEU A 1 73 ? -0.030 1.993 10.374 1.00 85.06 73 LEU A O 1
ATOM 527 N N . ALA A 1 74 ? 0.421 1.147 8.345 1.00 83.75 74 ALA A N 1
ATOM 528 C CA . ALA A 1 74 ? -0.729 0.253 8.304 1.00 83.75 74 ALA A CA 1
ATOM 529 C C . ALA A 1 74 ? -0.680 -0.812 9.411 1.00 83.75 74 ALA A C 1
ATOM 531 O O . ALA A 1 74 ? -1.699 -1.100 10.037 1.00 83.75 74 ALA A O 1
ATOM 532 N N . THR A 1 75 ? 0.502 -1.371 9.688 1.00 86.75 75 THR A N 1
ATOM 533 C CA . THR A 1 75 ? 0.709 -2.339 10.776 1.00 86.75 75 THR A CA 1
ATOM 534 C C . THR A 1 75 ? 0.391 -1.705 12.129 1.00 86.75 75 THR A C 1
ATOM 536 O O . THR A 1 75 ? -0.352 -2.289 12.919 1.00 86.75 75 THR A O 1
ATOM 539 N N . CYS A 1 76 ? 0.888 -0.488 12.376 1.00 85.62 76 CYS A N 1
ATOM 540 C CA . CYS A 1 76 ? 0.598 0.266 13.595 1.00 85.62 76 CYS A CA 1
ATOM 541 C C . CYS A 1 76 ? -0.903 0.546 13.748 1.00 85.62 76 CYS A C 1
ATOM 543 O O . CYS A 1 76 ? -1.464 0.302 14.815 1.00 85.62 76 CYS A O 1
ATOM 545 N N . LEU A 1 77 ? -1.571 0.987 12.676 1.00 83.69 77 LEU A N 1
ATOM 546 C CA . LEU A 1 77 ? -3.008 1.271 12.675 1.00 83.69 77 LEU A CA 1
ATOM 547 C C . LEU A 1 77 ? -3.829 0.016 12.998 1.00 83.69 77 LEU A C 1
ATOM 549 O O . LEU A 1 77 ? -4.712 0.050 13.853 1.00 83.69 77 LEU A O 1
ATOM 553 N N . VAL A 1 78 ? -3.502 -1.116 12.371 1.00 85.88 78 VAL A N 1
ATOM 554 C CA . VAL A 1 78 ? -4.169 -2.404 12.617 1.00 85.88 78 VAL A CA 1
ATOM 555 C C . VAL A 1 78 ? -3.906 -2.921 14.033 1.00 85.88 78 VAL A C 1
ATOM 557 O O . VAL A 1 78 ? -4.808 -3.484 14.654 1.00 85.88 78 VAL A O 1
ATOM 560 N N . ALA A 1 79 ? -2.700 -2.730 14.571 1.00 85.50 79 ALA A N 1
ATOM 561 C CA . ALA A 1 79 ? -2.374 -3.115 15.941 1.00 85.50 79 ALA A CA 1
ATOM 562 C C . ALA A 1 79 ? -3.155 -2.281 16.970 1.00 85.50 79 ALA A C 1
ATOM 564 O O . ALA A 1 79 ? -3.728 -2.846 17.903 1.00 85.50 79 ALA A O 1
ATOM 565 N N . LEU A 1 80 ? -3.227 -0.960 16.775 1.00 83.94 80 LEU A N 1
ATOM 566 C CA . LEU A 1 80 ? -3.998 -0.050 17.627 1.00 83.94 80 LEU A CA 1
ATOM 567 C C . LEU A 1 80 ? -5.498 -0.354 17.563 1.00 83.94 80 LEU A C 1
ATOM 569 O O . LEU A 1 80 ? -6.137 -0.479 18.607 1.00 83.94 80 LEU A O 1
ATOM 573 N N . ALA A 1 81 ? -6.047 -0.541 16.357 1.00 82.69 81 ALA A N 1
ATOM 574 C CA . ALA A 1 81 ? -7.445 -0.924 16.169 1.00 82.69 81 ALA A CA 1
ATOM 575 C C . ALA A 1 81 ? -7.744 -2.267 16.849 1.00 82.69 81 ALA A C 1
ATOM 577 O O . ALA A 1 81 ? -8.753 -2.411 17.529 1.00 82.69 81 ALA A O 1
ATOM 578 N N . GLY A 1 82 ? -6.834 -3.238 16.726 1.00 82.50 82 GLY A N 1
ATOM 579 C CA . GLY A 1 82 ? -6.969 -4.539 17.373 1.00 82.50 82 GLY A CA 1
ATOM 580 C C . GLY A 1 82 ? -7.027 -4.454 18.897 1.00 82.50 82 GLY A C 1
ATOM 581 O O . GLY A 1 82 ? -7.857 -5.130 19.491 1.00 82.50 82 GLY A O 1
ATOM 582 N N . ARG A 1 83 ? -6.192 -3.616 19.527 1.00 81.75 83 ARG A N 1
ATOM 583 C CA . ARG A 1 83 ? -6.239 -3.396 20.983 1.00 81.75 83 ARG A CA 1
ATOM 584 C C . ARG A 1 83 ? -7.572 -2.779 21.408 1.00 81.75 83 ARG A C 1
ATOM 586 O O . ARG A 1 83 ? -8.251 -3.335 22.257 1.00 81.75 83 ARG A O 1
ATOM 593 N N . ARG A 1 84 ? -8.006 -1.712 20.729 1.00 77.62 84 ARG A N 1
ATOM 594 C CA . ARG A 1 84 ? -9.281 -1.037 21.031 1.00 77.62 84 ARG A CA 1
ATOM 595 C C . ARG A 1 84 ? -10.510 -1.932 20.865 1.00 77.62 84 ARG A C 1
ATOM 597 O O . ARG A 1 84 ? -11.432 -1.837 21.665 1.00 77.62 84 ARG A O 1
ATOM 604 N N . LEU A 1 85 ? -10.527 -2.794 19.849 1.00 75.75 85 LEU A N 1
ATOM 605 C CA . LEU A 1 85 ? -11.621 -3.747 19.628 1.00 75.75 85 LEU A CA 1
ATOM 606 C C . LEU A 1 85 ? -11.637 -4.887 20.664 1.00 75.75 85 LEU A C 1
ATOM 608 O O . LEU A 1 85 ? -12.688 -5.476 20.884 1.00 75.75 85 LEU A O 1
ATOM 612 N N . LEU A 1 86 ? -10.494 -5.220 21.280 1.00 75.25 86 LEU A N 1
ATOM 613 C CA . LEU A 1 86 ? -10.418 -6.212 22.362 1.00 75.25 86 LEU A CA 1
ATOM 614 C C . LEU A 1 86 ? -10.888 -5.637 23.704 1.00 75.25 86 LEU A C 1
ATOM 616 O O . LEU A 1 86 ? -11.497 -6.364 24.482 1.00 75.25 86 LEU A O 1
ATOM 620 N N . ASP A 1 87 ? -10.642 -4.347 23.943 1.00 72.38 87 ASP A N 1
ATOM 621 C CA . ASP A 1 87 ? -11.061 -3.657 25.169 1.00 72.38 87 ASP A CA 1
ATOM 622 C C . ASP A 1 87 ? -12.579 -3.378 25.204 1.00 72.38 87 ASP A C 1
ATOM 624 O O . ASP A 1 87 ? -13.164 -3.234 26.274 1.00 72.38 87 ASP A O 1
ATOM 628 N N . GLY A 1 88 ? -13.241 -3.305 24.042 1.00 62.91 88 GLY A N 1
ATOM 629 C CA . GLY A 1 88 ? -14.688 -3.112 23.931 1.00 62.91 88 GLY A CA 1
ATOM 630 C C . GLY A 1 88 ? -15.455 -4.437 23.847 1.00 62.91 88 GLY A C 1
ATOM 631 O O . GLY A 1 88 ? -15.641 -5.001 22.769 1.00 62.91 88 GLY A O 1
ATOM 632 N N . THR A 1 89 ? -15.966 -4.945 24.963 1.00 55.50 89 THR A N 1
ATOM 633 C CA . THR A 1 89 ? -16.790 -6.166 24.997 1.00 55.50 89 THR A CA 1
ATOM 634 C C . THR A 1 89 ? -18.270 -5.871 24.740 1.00 55.50 89 THR A C 1
ATOM 636 O O . THR A 1 89 ? -19.062 -5.808 25.668 1.00 55.50 89 THR A O 1
ATOM 639 N N . GLY A 1 90 ? -18.652 -5.741 23.465 1.00 57.44 90 GLY A N 1
ATOM 640 C CA . GLY A 1 90 ? -20.051 -5.781 23.012 1.00 57.44 90 GLY A CA 1
ATOM 641 C C . GLY A 1 90 ? -20.245 -6.871 21.950 1.00 57.44 90 GLY A C 1
ATOM 642 O O . GLY A 1 90 ? -19.667 -6.783 20.864 1.00 57.44 90 GLY A O 1
ATOM 643 N N . GLN A 1 91 ? -21.041 -7.910 22.243 1.00 55.53 91 GLN A N 1
ATOM 644 C CA . GLN A 1 91 ? -21.128 -9.162 21.457 1.00 55.53 91 GLN A CA 1
ATOM 645 C C . GLN A 1 91 ? -21.402 -8.959 19.948 1.00 55.53 91 GLN A C 1
ATOM 647 O O . GLN A 1 91 ? -20.873 -9.699 19.117 1.00 55.53 91 GLN A O 1
ATOM 652 N N . GLY A 1 92 ? -22.218 -7.962 19.581 1.00 54.88 92 GLY A N 1
ATOM 653 C CA . GLY A 1 92 ? -22.599 -7.676 18.189 1.00 54.88 92 GLY A CA 1
ATOM 654 C C . GLY A 1 92 ? -21.566 -6.854 17.405 1.00 54.88 92 GLY A C 1
ATOM 655 O O . GLY A 1 92 ? -21.258 -7.180 16.256 1.00 54.88 92 GLY A O 1
ATOM 656 N N . ALA A 1 93 ? -20.976 -5.834 18.036 1.00 57.78 93 ALA A N 1
ATOM 657 C CA . ALA A 1 93 ? -19.925 -5.003 17.438 1.00 57.78 93 ALA A CA 1
ATOM 658 C C . ALA A 1 93 ? -18.609 -5.786 17.258 1.00 57.78 93 ALA A C 1
ATOM 660 O O . ALA A 1 93 ? -17.910 -5.631 16.251 1.00 57.78 93 ALA A O 1
ATOM 661 N N . ALA A 1 94 ? -18.332 -6.726 18.170 1.00 63.44 94 ALA A N 1
ATOM 662 C CA . ALA A 1 94 ? -17.138 -7.565 18.149 1.00 63.44 94 ALA A CA 1
ATOM 663 C C . ALA A 1 94 ? -17.023 -8.439 16.884 1.00 63.44 94 ALA A C 1
ATOM 665 O O . ALA A 1 94 ? -15.928 -8.621 16.350 1.00 63.44 94 ALA A O 1
ATOM 666 N N . ALA A 1 95 ? -18.133 -8.967 16.353 1.00 67.94 95 ALA A N 1
ATOM 667 C CA . ALA A 1 95 ? -18.099 -9.867 15.195 1.00 67.94 95 ALA A CA 1
ATOM 668 C C . ALA A 1 95 ? -17.768 -9.148 13.872 1.00 67.94 95 ALA A C 1
ATOM 670 O O . ALA A 1 95 ? -17.090 -9.716 13.005 1.00 67.94 95 ALA A O 1
ATOM 671 N N . VAL A 1 96 ? -18.243 -7.909 13.706 1.00 69.19 96 VAL A N 1
ATOM 672 C CA . VAL A 1 96 ? -17.938 -7.066 12.539 1.00 69.19 96 VAL A CA 1
ATOM 673 C C . VAL A 1 96 ? -16.513 -6.521 12.647 1.00 69.19 96 VAL A C 1
ATOM 675 O O . VAL A 1 96 ? -15.747 -6.653 11.690 1.00 69.19 96 VAL A O 1
ATOM 678 N N . GLY A 1 97 ? -16.118 -6.036 13.831 1.00 73.25 97 GLY A N 1
ATOM 679 C CA . GLY A 1 97 ? -14.748 -5.598 14.114 1.00 73.25 97 GLY A CA 1
ATOM 680 C C . GLY A 1 97 ? -13.707 -6.707 13.924 1.00 73.25 97 GLY A C 1
ATOM 681 O O . GLY A 1 97 ? -12.654 -6.490 13.328 1.00 73.25 97 GLY A O 1
ATOM 682 N N . ALA A 1 98 ? -14.010 -7.943 14.327 1.00 77.38 98 ALA A N 1
ATOM 683 C CA . ALA A 1 98 ? -13.106 -9.075 14.128 1.00 77.38 98 ALA A CA 1
ATOM 684 C C . ALA A 1 98 ? -12.894 -9.416 12.642 1.00 77.38 98 ALA A C 1
ATOM 686 O O . ALA A 1 98 ? -11.789 -9.801 12.245 1.00 77.38 98 ALA A O 1
ATOM 687 N N . ARG A 1 99 ? -13.932 -9.285 11.803 1.00 81.00 99 ARG A N 1
ATOM 688 C CA . ARG A 1 99 ? -13.823 -9.520 10.353 1.00 81.00 99 ARG A CA 1
ATOM 689 C C . ARG A 1 99 ? -13.003 -8.431 9.666 1.00 81.00 99 ARG A C 1
ATOM 691 O O . ARG A 1 99 ? -12.090 -8.776 8.913 1.00 81.00 99 ARG A O 1
ATOM 698 N N . SER A 1 100 ? -13.275 -7.157 9.954 1.00 80.25 100 SER A N 1
ATOM 699 C CA . SER A 1 100 ? -12.512 -6.035 9.389 1.00 80.25 100 SER A CA 1
ATOM 700 C C . SER A 1 100 ? -11.047 -6.074 9.831 1.00 80.25 100 SER A C 1
ATOM 702 O O . SER A 1 100 ? -10.154 -5.910 9.001 1.00 80.25 100 SER A O 1
ATOM 704 N N . LEU A 1 101 ? -10.773 -6.432 11.090 1.00 83.69 101 LEU A N 1
ATOM 705 C CA . LEU A 1 101 ? -9.412 -6.601 11.602 1.00 83.69 101 LEU A CA 1
ATOM 706 C C . LEU A 1 101 ? -8.653 -7.735 10.897 1.00 83.69 101 LEU A C 1
ATOM 708 O O . LEU A 1 101 ? -7.488 -7.568 10.534 1.00 83.69 101 LEU A O 1
ATOM 712 N N . ARG A 1 102 ? -9.290 -8.894 10.666 1.00 83.81 102 ARG A N 1
ATOM 713 C CA . ARG A 1 102 ? -8.666 -10.000 9.913 1.00 83.81 102 ARG A CA 1
ATOM 714 C C . ARG A 1 102 ? -8.375 -9.608 8.468 1.00 83.81 102 ARG A C 1
ATOM 716 O O . ARG A 1 102 ? -7.299 -9.933 7.969 1.00 83.81 102 ARG A O 1
ATOM 723 N N . ALA A 1 103 ? -9.309 -8.926 7.805 1.00 84.19 103 ALA A N 1
ATOM 724 C CA . ALA A 1 103 ? -9.110 -8.435 6.444 1.00 84.19 103 ALA A CA 1
ATOM 725 C C . ALA A 1 103 ? -7.941 -7.440 6.387 1.00 84.19 103 ALA A C 1
ATOM 727 O O . ALA A 1 103 ? -7.038 -7.609 5.571 1.00 84.19 103 ALA A O 1
ATOM 728 N N . ALA A 1 104 ? -7.894 -6.482 7.316 1.00 82.38 104 ALA A N 1
ATOM 729 C CA . ALA A 1 104 ? -6.821 -5.499 7.398 1.00 82.38 104 ALA A CA 1
ATOM 730 C C . ALA A 1 104 ? -5.452 -6.142 7.680 1.00 82.38 104 ALA A C 1
ATOM 732 O O . ALA A 1 104 ? -4.471 -5.785 7.034 1.00 82.38 104 ALA A O 1
ATOM 733 N N . ARG A 1 105 ? -5.373 -7.151 8.562 1.00 85.69 105 ARG A N 1
ATOM 734 C CA . ARG A 1 105 ? -4.132 -7.919 8.797 1.00 85.69 105 ARG A CA 1
ATOM 735 C C . ARG A 1 105 ? -3.634 -8.634 7.543 1.00 85.69 105 ARG A C 1
ATOM 737 O O . ARG A 1 105 ? -2.441 -8.587 7.257 1.00 85.69 105 ARG A O 1
ATOM 744 N N . LYS A 1 106 ? -4.530 -9.282 6.788 1.00 86.69 106 LYS A N 1
ATOM 745 C CA . LYS A 1 106 ? -4.163 -9.920 5.513 1.00 86.69 106 LYS A CA 1
ATOM 746 C C . LYS A 1 106 ? -3.627 -8.889 4.523 1.00 86.6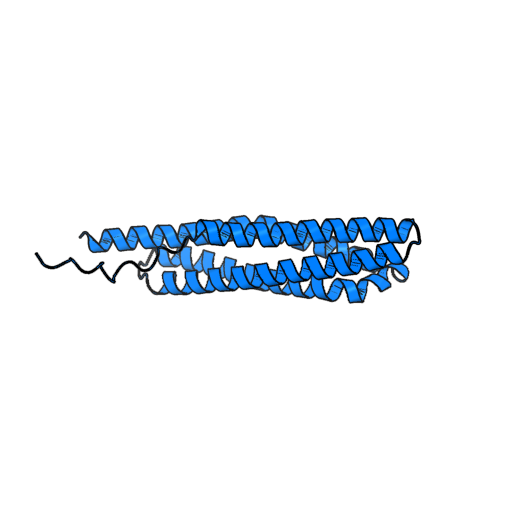9 106 LYS A C 1
ATOM 748 O O . LYS A 1 106 ? -2.613 -9.133 3.884 1.00 86.69 106 LYS A O 1
ATOM 753 N N . LEU A 1 107 ? -4.271 -7.729 4.442 1.00 83.50 107 LEU A N 1
ATOM 754 C CA . LEU A 1 107 ? -3.865 -6.653 3.543 1.00 83.50 107 LEU A CA 1
ATOM 755 C C . LEU A 1 107 ? -2.498 -6.070 3.919 1.00 83.50 107 LEU A C 1
ATOM 757 O O . LEU A 1 107 ? -1.683 -5.835 3.038 1.00 83.50 107 LEU A O 1
ATOM 761 N N . VAL A 1 108 ? -2.204 -5.932 5.216 1.00 85.75 108 VAL A N 1
ATOM 762 C CA . VAL A 1 108 ? -0.867 -5.557 5.709 1.00 85.75 108 VAL A CA 1
ATOM 763 C C . VAL A 1 108 ? 0.189 -6.588 5.306 1.00 85.75 108 VAL A C 1
ATOM 765 O O . VAL A 1 108 ? 1.262 -6.205 4.851 1.00 85.75 108 VAL A O 1
ATOM 768 N N . ALA A 1 109 ? -0.099 -7.886 5.427 1.00 84.94 109 ALA A N 1
ATOM 769 C CA . ALA A 1 109 ? 0.838 -8.926 4.996 1.00 84.94 109 ALA A CA 1
ATOM 770 C C . ALA A 1 109 ? 1.112 -8.857 3.482 1.00 84.94 109 ALA A C 1
ATOM 772 O O . ALA A 1 109 ? 2.264 -8.930 3.060 1.00 84.94 109 ALA A O 1
ATOM 773 N N . ILE A 1 110 ? 0.069 -8.647 2.671 1.00 84.06 110 ILE A N 1
ATOM 774 C CA . ILE A 1 110 ? 0.203 -8.445 1.220 1.00 84.06 110 ILE A CA 1
ATOM 775 C C . ILE A 1 110 ? 1.010 -7.174 0.920 1.00 84.06 110 ILE A C 1
ATOM 777 O O . ILE A 1 110 ? 1.877 -7.202 0.053 1.00 84.06 110 ILE A O 1
ATOM 781 N N . ALA A 1 111 ? 0.782 -6.089 1.664 1.00 80.50 111 ALA A N 1
ATOM 782 C CA . ALA A 1 111 ? 1.519 -4.836 1.516 1.00 80.50 111 ALA A CA 1
ATOM 783 C C . ALA A 1 111 ? 3.021 -5.008 1.773 1.00 80.50 111 ALA A C 1
ATOM 785 O O . ALA A 1 111 ? 3.837 -4.493 1.010 1.00 80.50 111 ALA A O 1
ATOM 786 N N . TRP A 1 112 ? 3.384 -5.791 2.793 1.00 85.56 112 TRP A N 1
ATOM 787 C CA . TRP A 1 112 ? 4.771 -6.153 3.075 1.00 85.56 112 TRP A CA 1
ATOM 788 C C . TRP A 1 112 ? 5.399 -6.982 1.959 1.00 85.56 112 TRP A C 1
ATOM 790 O O . TRP A 1 112 ? 6.510 -6.675 1.530 1.00 85.56 112 TRP A O 1
ATOM 800 N N . LEU A 1 113 ? 4.690 -7.999 1.461 1.00 85.25 113 LEU A N 1
ATOM 801 C CA . LEU A 1 113 ? 5.160 -8.804 0.332 1.00 85.25 113 LEU A CA 1
ATOM 802 C C . LEU A 1 113 ? 5.373 -7.942 -0.916 1.00 85.25 113 LEU A C 1
ATOM 804 O O . LEU A 1 113 ? 6.395 -8.080 -1.584 1.00 85.25 113 LEU A O 1
ATOM 808 N N . LEU A 1 114 ? 4.451 -7.016 -1.195 1.00 81.44 114 LEU A N 1
ATOM 809 C CA . LEU A 1 114 ? 4.575 -6.099 -2.321 1.00 81.44 114 LEU A CA 1
ATOM 810 C C . LEU A 1 114 ? 5.748 -5.130 -2.133 1.00 81.44 114 LEU A C 1
ATOM 812 O O . LEU A 1 114 ? 6.520 -4.931 -3.063 1.00 81.44 114 LEU A O 1
ATOM 816 N N . GLY A 1 115 ? 5.920 -4.564 -0.936 1.00 78.69 115 GLY A N 1
ATOM 817 C CA . GLY A 1 115 ? 7.049 -3.688 -0.620 1.00 78.69 115 GLY A CA 1
ATOM 818 C C . GLY A 1 115 ? 8.396 -4.394 -0.784 1.00 78.69 115 GLY A C 1
ATOM 819 O O . GLY A 1 115 ? 9.298 -3.851 -1.416 1.00 78.69 115 GLY A O 1
ATOM 820 N N . LEU A 1 116 ? 8.516 -5.632 -0.294 1.00 82.75 116 LEU A N 1
ATOM 821 C CA . LEU A 1 116 ? 9.716 -6.454 -0.475 1.00 82.75 116 LEU A CA 1
ATOM 822 C C . LEU A 1 116 ? 9.979 -6.763 -1.953 1.00 82.75 116 LEU A C 1
ATOM 824 O O . LEU A 1 116 ? 11.113 -6.629 -2.406 1.00 82.75 116 LEU A O 1
ATOM 828 N N . ALA A 1 117 ? 8.937 -7.108 -2.713 1.00 79.88 117 ALA A N 1
ATOM 829 C CA . ALA A 1 117 ? 9.047 -7.341 -4.151 1.00 79.88 117 ALA A CA 1
ATOM 830 C C . ALA A 1 117 ? 9.441 -6.067 -4.929 1.00 79.88 117 ALA A C 1
ATOM 832 O O . ALA A 1 117 ? 10.197 -6.132 -5.894 1.00 79.88 117 ALA A O 1
ATOM 833 N N . MET A 1 118 ? 8.985 -4.888 -4.493 1.00 76.50 118 MET A N 1
ATOM 834 C CA . MET A 1 118 ? 9.400 -3.606 -5.073 1.00 76.50 118 MET A CA 1
ATOM 835 C C . MET A 1 118 ? 10.848 -3.234 -4.751 1.00 76.50 118 MET A C 1
ATOM 837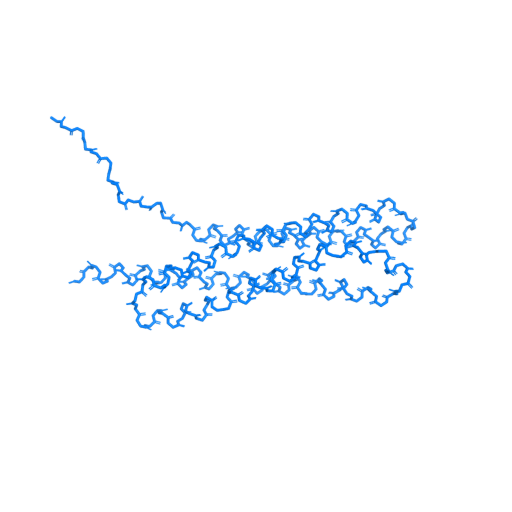 O O . MET A 1 118 ? 11.515 -2.622 -5.579 1.00 76.50 118 MET A O 1
ATOM 841 N N . VAL A 1 119 ? 11.362 -3.612 -3.581 1.00 76.94 119 VAL A N 1
ATOM 842 C CA . VAL A 1 119 ? 12.776 -3.392 -3.236 1.00 76.94 119 VAL A CA 1
ATOM 843 C C . VAL A 1 119 ? 13.700 -4.375 -3.957 1.00 76.94 119 VAL A C 1
ATOM 845 O O . VAL A 1 119 ? 14.842 -4.026 -4.245 1.00 76.94 119 VAL A O 1
ATOM 848 N N . SER A 1 120 ? 13.228 -5.579 -4.289 1.00 75.94 120 SER A N 1
ATOM 849 C CA . SER A 1 120 ? 14.010 -6.547 -5.069 1.00 75.94 120 SER A CA 1
ATOM 850 C C . SER A 1 120 ? 13.961 -6.302 -6.583 1.00 75.94 120 SER A C 1
ATOM 852 O O . SER A 1 120 ? 14.852 -6.749 -7.301 1.00 75.94 120 SER A O 1
ATOM 854 N N . LEU A 1 121 ? 12.976 -5.550 -7.077 1.00 71.88 121 LEU A N 1
ATOM 855 C CA . LEU A 1 121 ? 12.805 -5.188 -8.491 1.00 71.88 121 LEU A CA 1
ATOM 856 C C . LEU A 1 121 ? 14.062 -4.592 -9.171 1.00 71.88 121 LEU A C 1
ATOM 858 O O . LEU A 1 121 ? 14.409 -5.052 -10.258 1.00 71.88 121 LEU A O 1
ATOM 862 N N . PRO A 1 122 ? 14.790 -3.630 -8.569 1.00 69.31 122 PRO A N 1
ATOM 863 C CA . PRO A 1 122 ? 16.034 -3.085 -9.122 1.00 69.31 122 PRO A CA 1
ATOM 864 C C . PRO A 1 122 ? 17.120 -4.138 -9.373 1.00 69.31 122 PRO A C 1
ATOM 866 O O . PRO A 1 122 ? 17.875 -4.003 -10.335 1.00 69.31 122 PRO A O 1
ATOM 869 N N . LEU A 1 123 ? 17.175 -5.196 -8.551 1.00 66.62 123 LEU A N 1
ATOM 870 C CA . LEU A 1 123 ? 18.103 -6.321 -8.736 1.00 66.62 123 LEU A CA 1
ATOM 871 C C . LEU A 1 123 ? 17.739 -7.149 -9.975 1.00 66.62 123 LEU A C 1
ATOM 873 O O . LEU A 1 123 ? 18.600 -7.797 -10.559 1.00 66.62 123 LEU A O 1
ATOM 877 N N . MET A 1 124 ? 16.468 -7.115 -10.387 1.00 63.97 124 MET A N 1
ATOM 878 C CA . MET A 1 124 ? 15.969 -7.809 -11.572 1.00 63.97 124 MET A CA 1
ATOM 879 C C . MET A 1 124 ? 15.860 -6.919 -12.817 1.00 63.97 124 MET A C 1
ATOM 881 O O . MET A 1 124 ? 15.671 -7.451 -13.904 1.00 63.97 124 MET A O 1
ATOM 885 N N . MET A 1 125 ? 16.015 -5.593 -12.711 1.00 61.47 125 MET A N 1
ATOM 886 C CA . MET A 1 125 ? 15.876 -4.655 -13.843 1.00 61.47 125 MET A CA 1
ATOM 887 C C . MET A 1 125 ? 16.935 -4.803 -14.941 1.00 61.47 125 MET A C 1
ATOM 889 O O . MET A 1 125 ? 16.736 -4.287 -16.037 1.00 61.47 125 MET A O 1
ATOM 893 N N . GLU A 1 126 ? 18.024 -5.530 -14.697 1.00 57.84 126 GLU A N 1
ATOM 894 C CA . GLU A 1 126 ? 19.010 -5.866 -15.736 1.00 57.84 126 GLU A CA 1
ATOM 895 C C . GLU A 1 126 ? 18.637 -7.128 -16.533 1.00 57.84 126 GLU A C 1
ATOM 897 O O . GLU A 1 126 ? 19.115 -7.323 -17.654 1.00 57.84 126 GLU A O 1
ATOM 902 N N . LEU A 1 127 ? 17.742 -7.970 -16.000 1.00 52.50 127 LEU A N 1
ATOM 903 C CA . LEU A 1 127 ? 17.265 -9.171 -16.683 1.00 52.50 127 LEU A CA 1
ATOM 904 C C . LEU A 1 127 ? 16.317 -8.925 -17.869 1.00 52.50 127 LEU A C 1
ATOM 906 O O . LEU A 1 127 ? 16.460 -9.675 -18.830 1.00 52.50 127 LEU A O 1
ATOM 910 N N . PRO A 1 128 ? 15.399 -7.936 -17.912 1.00 54.81 128 PRO A N 1
ATOM 911 C CA . PRO A 1 128 ? 14.523 -7.740 -19.076 1.00 54.81 128 PRO A CA 1
ATOM 912 C C . PRO A 1 128 ? 15.256 -7.352 -20.357 1.00 54.81 128 PRO A C 1
ATOM 914 O O . PRO A 1 128 ? 14.732 -7.584 -21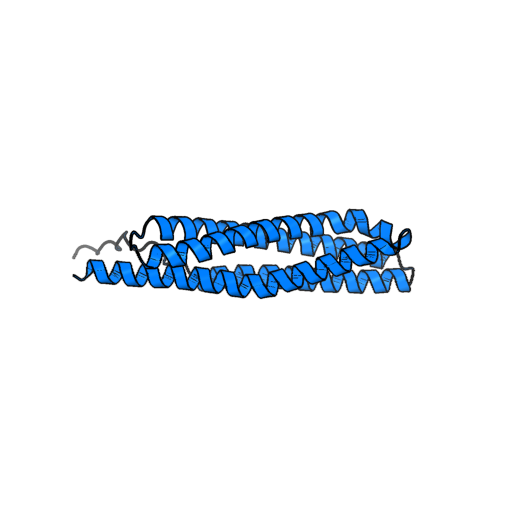.442 1.00 54.81 128 PRO A O 1
ATOM 917 N N . LEU A 1 129 ? 16.484 -6.839 -20.251 1.00 54.53 129 LEU A N 1
ATOM 918 C CA . LEU A 1 129 ? 17.372 -6.644 -21.402 1.00 54.53 129 LEU A CA 1
ATOM 919 C C . LEU A 1 129 ? 17.847 -7.973 -22.019 1.00 54.53 129 LEU A C 1
ATOM 921 O O . LEU A 1 129 ? 18.225 -7.998 -23.185 1.00 54.53 129 LEU A O 1
ATOM 925 N N . HIS A 1 130 ? 17.800 -9.068 -21.257 1.00 57.19 130 HIS A N 1
ATOM 926 C CA . HIS A 1 130 ? 18.285 -10.392 -21.650 1.00 57.19 130 HIS A CA 1
ATOM 927 C C . HIS A 1 130 ? 17.160 -11.440 -21.770 1.00 57.19 130 HIS A C 1
ATOM 929 O O . HIS A 1 130 ? 17.300 -12.396 -22.527 1.00 57.19 130 HIS A O 1
ATOM 935 N N . VAL A 1 131 ? 16.044 -11.272 -21.047 1.00 58.84 131 VAL A N 1
ATOM 936 C CA . VAL A 1 131 ? 14.910 -12.208 -20.989 1.00 58.84 131 VAL A CA 1
ATOM 937 C C . VAL A 1 131 ? 13.583 -11.430 -21.019 1.00 58.84 131 VAL A C 1
ATOM 939 O O . VAL A 1 131 ? 13.145 -10.931 -19.977 1.00 58.84 131 VAL A O 1
ATOM 942 N N . PRO A 1 132 ? 12.892 -11.339 -22.171 1.00 61.25 132 PRO A N 1
ATOM 943 C CA . PRO A 1 132 ? 11.683 -10.518 -22.326 1.00 61.25 132 PRO A CA 1
ATOM 944 C C . PRO A 1 132 ? 10.514 -10.956 -21.427 1.00 61.25 132 PRO A C 1
ATOM 946 O O . PRO A 1 132 ? 9.677 -10.136 -21.052 1.00 61.25 132 PRO A O 1
ATOM 949 N N . GLU A 1 133 ? 10.481 -12.223 -21.005 1.00 65.12 133 GLU A N 1
ATOM 950 C CA . GLU A 1 133 ? 9.462 -12.777 -20.099 1.00 65.12 133 GLU A CA 1
ATOM 951 C C . GLU A 1 133 ? 9.463 -12.108 -18.715 1.00 65.12 133 GLU A C 1
ATOM 953 O O . GLU A 1 133 ? 8.425 -12.044 -18.054 1.00 65.12 133 GLU A O 1
ATOM 958 N N . THR A 1 134 ? 10.588 -11.519 -18.289 1.00 64.06 134 THR A N 1
ATOM 959 C CA . THR A 1 134 ? 10.644 -10.758 -17.029 1.00 64.06 134 THR A CA 1
ATOM 960 C C . THR A 1 134 ? 9.804 -9.479 -17.072 1.00 64.06 134 THR A C 1
ATOM 962 O O . THR A 1 134 ? 9.369 -9.019 -16.019 1.00 64.06 134 THR A O 1
ATOM 965 N N . GLY A 1 135 ? 9.454 -8.968 -18.261 1.00 65.19 135 GLY A N 1
ATOM 966 C CA . GLY A 1 135 ? 8.481 -7.884 -18.448 1.00 65.19 135 GLY A CA 1
ATOM 967 C C . GLY A 1 135 ? 7.113 -8.172 -17.810 1.00 65.19 135 GLY A C 1
ATOM 968 O O . GLY A 1 135 ? 6.477 -7.269 -17.260 1.00 65.19 135 GLY A O 1
ATOM 969 N N . LEU A 1 136 ? 6.688 -9.442 -17.795 1.00 72.44 136 LEU A N 1
ATOM 970 C CA . LEU A 1 136 ? 5.430 -9.869 -17.170 1.00 72.44 136 LEU A CA 1
ATOM 971 C C . LEU A 1 136 ? 5.444 -9.680 -15.651 1.00 72.44 136 LEU A C 1
ATOM 973 O O . LEU A 1 136 ? 4.409 -9.366 -15.065 1.00 72.44 136 LEU A O 1
ATOM 977 N N . VAL A 1 137 ? 6.609 -9.818 -15.014 1.00 74.38 137 VAL A N 1
ATOM 978 C CA . VAL A 1 137 ? 6.764 -9.636 -13.565 1.00 74.38 137 VAL A CA 1
ATOM 979 C C . VAL A 1 137 ? 6.457 -8.189 -13.180 1.00 74.38 137 VAL A C 1
ATOM 981 O O . VAL A 1 137 ? 5.711 -7.961 -12.228 1.00 74.38 137 VAL A O 1
ATOM 984 N N . PHE A 1 138 ? 6.925 -7.211 -13.965 1.00 71.44 138 PHE A N 1
ATOM 985 C CA . PHE A 1 138 ? 6.602 -5.791 -13.763 1.00 71.44 138 PHE A CA 1
ATOM 986 C C . PHE A 1 138 ? 5.103 -5.516 -13.934 1.00 71.44 138 PHE A C 1
ATOM 988 O O . PHE A 1 138 ? 4.510 -4.809 -13.119 1.00 71.44 138 PHE A O 1
ATOM 995 N N . GLY A 1 139 ? 4.476 -6.107 -14.957 1.00 74.94 139 GLY A N 1
ATOM 996 C CA . GLY A 1 139 ? 3.033 -5.987 -15.187 1.00 74.94 139 GLY A CA 1
ATOM 997 C C . GLY A 1 139 ? 2.198 -6.574 -14.043 1.00 74.94 139 GLY A C 1
ATOM 998 O O . GLY A 1 139 ? 1.255 -5.937 -13.574 1.00 74.94 139 GLY A O 1
ATOM 999 N N . LEU A 1 140 ? 2.578 -7.750 -13.537 1.00 80.69 140 LEU A N 1
ATOM 1000 C CA . LEU A 1 140 ? 1.926 -8.388 -12.389 1.00 80.69 140 LEU A CA 1
ATOM 1001 C C . LEU A 1 140 ? 2.098 -7.573 -11.103 1.00 80.69 140 LEU A C 1
ATOM 1003 O O . LEU A 1 140 ? 1.142 -7.425 -10.343 1.00 80.69 140 LEU A O 1
ATOM 1007 N N . LEU A 1 141 ? 3.282 -7.002 -10.875 1.00 79.38 141 LEU A N 1
ATOM 1008 C CA . LEU A 1 141 ? 3.550 -6.109 -9.745 1.00 79.38 141 LEU A CA 1
ATOM 1009 C C . LEU A 1 141 ? 2.715 -4.828 -9.808 1.00 79.38 141 LEU A C 1
ATOM 1011 O O . LEU A 1 141 ? 2.180 -4.399 -8.785 1.00 79.38 141 LEU A O 1
ATOM 1015 N N . LEU A 1 142 ? 2.548 -4.246 -10.997 1.00 81.38 142 LEU A N 1
ATOM 1016 C CA . LEU A 1 142 ? 1.660 -3.102 -11.202 1.00 81.38 142 LEU A CA 1
ATOM 1017 C C . LEU A 1 142 ? 0.198 -3.460 -10.930 1.00 81.38 142 LEU A C 1
ATOM 1019 O O . LEU A 1 142 ? -0.491 -2.716 -10.233 1.00 81.38 142 LEU A O 1
ATOM 1023 N N . LEU A 1 143 ? -0.266 -4.610 -11.424 1.00 83.69 143 LEU A N 1
ATOM 1024 C CA . LEU A 1 143 ? -1.628 -5.082 -11.178 1.00 83.69 143 LEU A CA 1
ATOM 1025 C C . LEU A 1 143 ? -1.871 -5.317 -9.678 1.00 83.69 143 LEU A C 1
ATOM 1027 O O . LEU A 1 143 ? -2.889 -4.888 -9.136 1.00 83.69 143 LEU A O 1
ATOM 1031 N N . ALA A 1 144 ? -0.911 -5.949 -8.997 1.00 82.25 144 ALA A N 1
ATOM 1032 C CA . ALA A 1 144 ? -0.955 -6.178 -7.558 1.00 82.25 144 ALA A CA 1
ATOM 1033 C C . ALA A 1 144 ? -0.957 -4.857 -6.772 1.00 82.25 144 ALA A C 1
ATOM 1035 O O . ALA A 1 144 ? -1.746 -4.705 -5.840 1.00 82.25 144 ALA A O 1
ATOM 1036 N N . GLY A 1 145 ? -0.141 -3.878 -7.178 1.00 78.69 145 GLY A N 1
ATOM 1037 C CA . GLY A 1 145 ? -0.131 -2.536 -6.595 1.00 78.69 145 GLY A CA 1
ATOM 1038 C C . GLY A 1 145 ? -1.457 -1.801 -6.767 1.00 78.69 145 GLY A C 1
ATOM 1039 O O . GLY A 1 145 ? -2.000 -1.290 -5.788 1.00 78.69 145 GLY A O 1
ATOM 1040 N N . ALA A 1 146 ? -2.033 -1.819 -7.970 1.00 80.88 146 ALA A N 1
ATOM 1041 C CA . ALA A 1 146 ? -3.333 -1.210 -8.245 1.00 80.88 146 ALA A CA 1
ATOM 1042 C C . ALA A 1 146 ? -4.456 -1.860 -7.419 1.00 80.88 146 ALA A C 1
ATOM 1044 O O . ALA A 1 146 ? -5.264 -1.162 -6.799 1.00 80.88 146 ALA A O 1
ATOM 1045 N N . ALA A 1 147 ? -4.472 -3.195 -7.346 1.00 82.69 147 ALA A N 1
ATOM 1046 C CA . ALA A 1 147 ? -5.413 -3.933 -6.513 1.00 82.69 147 ALA A CA 1
ATOM 1047 C C . ALA A 1 147 ? -5.241 -3.583 -5.027 1.00 82.69 147 ALA A C 1
ATOM 1049 O O . ALA A 1 147 ? -6.230 -3.370 -4.325 1.00 82.69 147 ALA A O 1
ATOM 1050 N N . GLN A 1 148 ? -4.002 -3.459 -4.545 1.00 83.69 148 GLN A N 1
ATOM 1051 C CA . GLN A 1 148 ? -3.731 -3.090 -3.160 1.00 83.69 148 GLN A CA 1
ATOM 1052 C C . GLN A 1 148 ? -4.191 -1.660 -2.839 1.00 83.69 148 GLN A C 1
ATOM 1054 O O . GLN A 1 148 ? -4.759 -1.448 -1.771 1.00 83.69 148 GLN A O 1
ATOM 1059 N N . VAL A 1 149 ? -3.998 -0.691 -3.741 1.00 82.69 149 VAL A N 1
ATOM 1060 C CA . VAL A 1 149 ? -4.500 0.686 -3.568 1.00 82.69 149 VAL A CA 1
ATOM 1061 C C . VAL A 1 149 ? -6.030 0.685 -3.472 1.00 82.69 149 VAL A C 1
ATOM 1063 O O . VAL A 1 149 ? -6.594 1.251 -2.535 1.00 82.69 149 VAL A O 1
ATOM 1066 N N . ALA A 1 150 ? -6.706 0.003 -4.404 1.00 80.62 150 ALA A N 1
ATOM 1067 C CA . ALA A 1 150 ? -8.167 -0.030 -4.470 1.00 80.62 150 ALA A CA 1
ATOM 1068 C C . ALA A 1 150 ? -8.796 -0.748 -3.262 1.00 80.62 150 ALA A C 1
ATOM 1070 O O . ALA A 1 150 ? -9.702 -0.222 -2.613 1.00 80.62 150 ALA A O 1
ATOM 1071 N N . VAL A 1 151 ? -8.300 -1.944 -2.933 1.00 82.88 151 VAL A N 1
ATOM 1072 C CA . VAL A 1 151 ? -8.820 -2.758 -1.823 1.00 82.88 151 VAL A CA 1
ATOM 1073 C C . VAL A 1 151 ? -8.390 -2.185 -0.471 1.00 82.88 151 VAL A C 1
ATOM 1075 O O . VAL A 1 151 ? -9.174 -2.203 0.477 1.00 82.88 151 VAL A O 1
ATOM 1078 N N . GLY A 1 152 ? -7.181 -1.625 -0.381 1.00 77.75 152 GLY A N 1
ATOM 1079 C CA . GLY A 1 152 ? -6.641 -1.005 0.828 1.00 77.75 152 GLY A CA 1
ATOM 1080 C C . GLY A 1 152 ? -7.538 0.108 1.353 1.00 77.75 152 GLY A C 1
ATOM 1081 O O . GLY A 1 152 ? -7.952 0.054 2.509 1.00 77.75 152 GLY A O 1
ATOM 1082 N N . ALA A 1 153 ? -7.923 1.055 0.494 1.00 79.12 153 ALA A N 1
ATOM 1083 C CA . ALA A 1 153 ? -8.798 2.161 0.886 1.00 79.12 153 ALA A CA 1
ATOM 1084 C C . ALA A 1 153 ? -10.153 1.674 1.436 1.00 79.12 153 ALA A C 1
ATOM 1086 O O . ALA A 1 153 ? -10.632 2.149 2.467 1.00 79.12 153 ALA A O 1
ATOM 1087 N N . MET A 1 154 ? -10.759 0.668 0.797 1.00 82.50 154 MET A N 1
ATOM 1088 C CA . MET A 1 154 ? -12.021 0.087 1.268 1.00 82.50 154 MET A CA 1
ATOM 1089 C C . MET A 1 154 ? -11.868 -0.587 2.637 1.00 82.50 154 MET A C 1
ATOM 1091 O O . MET A 1 154 ? -12.683 -0.373 3.538 1.00 82.50 154 MET A O 1
ATOM 1095 N N . VAL A 1 155 ? -10.805 -1.373 2.821 1.00 83.94 155 VAL A N 1
ATOM 1096 C CA . VAL A 1 155 ? -10.578 -2.122 4.061 1.00 83.94 155 VAL A CA 1
ATOM 1097 C C . VAL A 1 155 ? -10.204 -1.199 5.220 1.00 83.94 155 VAL A C 1
ATOM 1099 O O . VAL A 1 155 ? -10.753 -1.373 6.309 1.00 83.94 155 VAL A O 1
ATOM 1102 N N . TYR A 1 156 ? -9.362 -0.181 5.011 1.00 80.50 156 TYR A N 1
ATOM 1103 C CA . TYR A 1 156 ? -9.031 0.780 6.069 1.00 80.50 156 TYR A CA 1
ATOM 1104 C C . TYR A 1 156 ? -10.246 1.613 6.482 1.00 80.50 156 TYR A C 1
ATOM 1106 O O . TYR A 1 156 ? -10.486 1.757 7.679 1.00 80.50 156 TYR A O 1
ATOM 1114 N N . ARG A 1 157 ? -11.085 2.062 5.538 1.00 81.44 157 ARG A N 1
ATOM 1115 C CA . ARG A 1 157 ? -12.349 2.745 5.872 1.00 81.44 157 ARG A CA 1
ATOM 1116 C C . ARG A 1 157 ? -13.293 1.854 6.675 1.00 81.44 157 ARG A C 1
ATOM 1118 O O . ARG A 1 157 ? -13.840 2.315 7.671 1.00 81.44 157 ARG A O 1
ATOM 1125 N N . SER A 1 158 ? -13.419 0.578 6.297 1.00 83.25 158 SER A N 1
ATOM 1126 C CA . SER A 1 158 ? -14.245 -0.390 7.037 1.00 83.25 158 SER A CA 1
ATOM 1127 C C . SER A 1 158 ? -13.737 -0.644 8.464 1.00 83.25 158 SER A C 1
ATOM 1129 O O . SER A 1 158 ? -14.524 -0.862 9.388 1.00 83.25 158 SER A O 1
ATOM 1131 N N . LEU A 1 159 ? -12.415 -0.597 8.664 1.00 80.94 159 LEU A N 1
ATOM 1132 C CA . LEU A 1 159 ? -11.792 -0.745 9.974 1.00 80.94 159 LEU A CA 1
ATOM 1133 C C . LEU A 1 159 ? -12.048 0.491 10.841 1.00 80.94 159 LEU A C 1
ATOM 1135 O O . LEU A 1 159 ? -12.452 0.345 11.990 1.00 80.94 159 LEU A O 1
ATOM 1139 N N . VAL A 1 160 ? -11.882 1.694 10.283 1.00 83.69 160 VAL A N 1
ATOM 1140 C CA . VAL A 1 160 ? -12.169 2.956 10.983 1.00 83.69 160 VAL A CA 1
ATOM 1141 C C . VAL A 1 160 ? -13.641 3.032 11.391 1.00 83.69 160 VAL A C 1
ATOM 1143 O O . VAL A 1 160 ? -13.929 3.348 12.543 1.00 83.69 160 VAL A O 1
ATOM 1146 N N . SER A 1 161 ? -14.575 2.670 10.503 1.00 82.38 161 SER A N 1
ATOM 1147 C CA . SER A 1 161 ? -16.004 2.653 10.844 1.00 82.38 161 SER A CA 1
ATOM 1148 C C . SER A 1 161 ? -16.339 1.644 11.944 1.00 82.38 161 SER A C 1
ATOM 1150 O O . SER A 1 161 ? -17.189 1.920 12.784 1.00 82.38 161 SER A O 1
ATOM 1152 N N . ALA A 1 162 ? -15.663 0.489 11.969 1.00 80.69 162 ALA A N 1
ATOM 1153 C CA . ALA A 1 162 ? -15.868 -0.513 13.013 1.00 80.69 162 ALA A CA 1
ATOM 1154 C C . ALA A 1 162 ? -15.364 -0.030 14.384 1.00 80.69 162 ALA A C 1
ATOM 1156 O O . ALA A 1 162 ? -16.023 -0.268 15.391 1.00 80.69 162 ALA A O 1
ATOM 1157 N N . VAL A 1 163 ? -14.229 0.677 14.421 1.00 80.62 163 VAL A N 1
ATOM 1158 C CA . VAL A 1 163 ? -13.697 1.268 15.659 1.00 80.62 163 VAL A CA 1
ATOM 1159 C C . VAL A 1 163 ? -14.582 2.420 16.155 1.00 80.62 163 VAL A C 1
ATOM 1161 O O . VAL A 1 163 ? -14.835 2.509 17.352 1.00 80.62 163 VAL A O 1
ATOM 1164 N N . ALA A 1 164 ? -15.103 3.262 15.257 1.00 79.62 164 ALA A N 1
ATOM 1165 C CA . ALA A 1 164 ? -16.019 4.347 15.621 1.00 79.62 164 ALA A CA 1
ATOM 1166 C C . ALA A 1 164 ? -17.342 3.820 16.210 1.00 79.62 164 ALA A C 1
ATOM 1168 O O . ALA A 1 164 ? -17.740 4.234 17.294 1.00 79.62 164 ALA A O 1
ATOM 1169 N N . ALA A 1 165 ? -17.963 2.827 15.562 1.00 76.44 165 ALA A N 1
ATOM 1170 C CA . ALA A 1 165 ? -19.202 2.212 16.048 1.00 76.44 165 ALA A CA 1
ATOM 1171 C C . ALA A 1 165 ? -19.051 1.570 17.442 1.00 76.44 165 ALA A C 1
ATOM 1173 O O . ALA A 1 165 ? -19.999 1.528 18.224 1.00 76.44 165 ALA A O 1
ATOM 1174 N N . GLN A 1 166 ? -17.852 1.079 17.768 1.00 75.12 166 GLN A N 1
ATOM 1175 C CA . GLN A 1 166 ? -17.529 0.543 19.089 1.00 75.12 166 GLN A CA 1
ATOM 1176 C C . GLN A 1 166 ? -17.457 1.643 20.162 1.00 75.12 166 GLN A C 1
ATOM 1178 O O . GLN A 1 166 ? -17.932 1.436 21.279 1.00 75.12 166 GLN A O 1
ATOM 1183 N N . ALA A 1 167 ? -16.876 2.801 19.836 1.00 71.50 167 ALA A N 1
ATOM 1184 C CA . ALA A 1 167 ? -16.791 3.937 20.753 1.00 71.50 167 ALA A CA 1
ATOM 1185 C C . ALA A 1 167 ? -18.185 4.487 21.100 1.00 71.50 167 ALA A C 1
ATOM 1187 O O . ALA A 1 167 ? -18.471 4.743 22.271 1.00 71.50 167 ALA A O 1
ATOM 1188 N N . ASP A 1 168 ? -19.074 4.573 20.106 1.00 70.12 168 ASP A N 1
ATOM 1189 C CA . ASP A 1 168 ? -20.457 5.014 20.306 1.00 70.12 168 ASP A CA 1
ATOM 1190 C C . ASP A 1 168 ? -21.230 4.054 21.223 1.00 70.12 168 ASP A C 1
ATOM 1192 O O . ASP A 1 168 ? -21.886 4.498 22.168 1.00 70.12 168 ASP A O 1
ATOM 1196 N N . ALA A 1 169 ? -21.097 2.738 21.011 1.00 66.75 169 ALA A N 1
ATOM 1197 C CA . ALA A 1 169 ? -21.741 1.725 21.851 1.00 66.75 169 ALA A CA 1
ATOM 1198 C C . ALA A 1 169 ? -21.279 1.797 23.319 1.00 66.75 169 ALA A C 1
ATOM 1200 O O . ALA A 1 169 ? -22.109 1.775 24.226 1.00 66.75 169 ALA A O 1
ATOM 1201 N N . ALA A 1 170 ? -19.973 1.963 23.557 1.00 64.56 170 ALA A N 1
ATOM 1202 C CA . ALA A 1 170 ? -19.425 2.106 24.908 1.00 64.56 170 ALA A CA 1
ATOM 1203 C C . ALA A 1 170 ? -19.919 3.385 25.613 1.00 64.56 170 ALA A C 1
ATOM 1205 O O . ALA A 1 170 ? -20.160 3.384 26.819 1.00 64.56 170 ALA A O 1
ATOM 1206 N N . SER A 1 171 ? -20.108 4.480 24.867 1.00 64.88 171 SER A N 1
ATOM 1207 C CA . SER A 1 171 ? -20.634 5.735 25.421 1.00 64.88 171 SER A CA 1
ATOM 1208 C C . SER A 1 171 ? -22.105 5.640 25.850 1.00 64.88 171 SER A C 1
ATOM 1210 O O . SER A 1 171 ? -22.531 6.365 26.750 1.00 64.88 171 SER A O 1
ATOM 1212 N N . TYR A 1 172 ? -22.873 4.747 25.217 1.00 59.94 172 TYR A N 1
ATOM 1213 C CA . TYR A 1 172 ? -24.285 4.526 25.516 1.00 59.94 172 TYR A CA 1
ATOM 1214 C C . TYR A 1 172 ? -24.475 3.694 26.790 1.00 59.94 172 TYR A C 1
ATOM 1216 O O . TYR A 1 172 ? -25.311 4.045 27.617 1.00 59.94 172 TYR A O 1
ATOM 1224 N N . GLU A 1 173 ? -23.661 2.653 26.996 1.00 60.34 173 GLU A N 1
ATOM 1225 C CA . GLU A 1 173 ? -23.697 1.838 28.223 1.00 60.34 173 GLU A CA 1
ATOM 1226 C C . GLU A 1 173 ? -23.329 2.633 29.484 1.00 60.34 173 GLU A C 1
ATOM 1228 O O . GLU A 1 173 ? -23.890 2.384 30.541 1.00 60.34 173 GLU A O 1
ATOM 1233 N N . LEU A 1 174 ? -22.450 3.635 29.383 1.00 59.88 174 LEU A N 1
ATOM 1234 C CA . LEU A 1 174 ? -22.077 4.504 30.511 1.00 59.88 174 LEU A CA 1
ATOM 1235 C C . LEU A 1 174 ? -23.168 5.512 30.924 1.00 59.88 174 LEU A C 1
ATOM 1237 O O . LEU A 1 174 ? -23.008 6.200 31.932 1.00 59.88 174 LEU A O 1
ATOM 1241 N N . ARG A 1 175 ? -24.233 5.667 30.127 1.00 56.53 175 ARG A N 1
ATOM 1242 C CA . ARG A 1 175 ? -25.339 6.609 30.387 1.00 56.53 175 ARG A CA 1
ATOM 1243 C C . ARG A 1 175 ? -26.595 5.944 30.958 1.00 56.53 175 ARG A C 1
ATOM 1245 O O . ARG A 1 175 ? -27.535 6.670 31.285 1.00 56.53 175 ARG A O 1
ATOM 1252 N N . LEU A 1 176 ? -26.617 4.615 31.034 1.00 50.41 176 LEU A N 1
ATOM 1253 C CA . LEU A 1 176 ? -27.676 3.803 31.640 1.00 50.41 176 LEU A CA 1
ATOM 1254 C C . LEU A 1 176 ? -27.290 3.413 33.069 1.00 50.41 176 LEU A C 1
ATOM 1256 O O . LEU A 1 176 ? -28.220 3.332 33.900 1.00 50.41 176 LEU A O 1
#

Sequence (176 aa):
MTPRDPNPGTTPDFDWSASARMVEGGVLAGFAVLLLAIAVAVLGISGTNLNVVELSKWGAITAGMLQIRASVLATCLVALAGRRLLDGTGQGAAAVGARSLRAARKLVAIAWLLGLAMVSLPLMMELPLHVPETGLVFGLLLLAGAAQVAVGAMVYRSLVSAVAAQADAASYELRL

Secondary structure (DSSP, 8-state):
----PPPTT------HHHHHHHHHHHHHHHHHHHHHHHHHHHHHHHTT-HHHHHHHHHHHHHHHHHHHHHHHHHHHHHHHHHHHHHH---HHHHHHHHHHHHHHHHHHHHHHHHHHHHHHHHHHTTSTTT-GGGHHHHHHHHHHHHHHHHHHHHHHHHHHHHHHHHHHHHHHHTT-